Protein AF-A0A024TL02-F1 (afdb_monomer_lite)

Radius of gyration: 12.9 Å; chains: 1; bounding box: 30×28×38 Å

pLDDT: mean 84.98, std 16.83, range [40.31, 97.81]

Structure (mmCIF, N/CA/C/O backbone):
data_AF-A0A024TL02-F1
#
_entry.id   AF-A0A024TL02-F1
#
loop_
_atom_site.group_PDB
_atom_site.id
_atom_site.type_symbol
_atom_site.label_atom_id
_atom_site.label_alt_id
_atom_site.label_comp_id
_atom_site.label_asym_id
_atom_site.label_entity_id
_atom_site.label_seq_id
_atom_site.pdbx_PDB_ins_code
_atom_site.Cartn_x
_atom_site.Cartn_y
_atom_site.Cartn_z
_atom_site.occupancy
_atom_site.B_iso_or_equiv
_atom_site.auth_seq_id
_atom_site.auth_comp_id
_atom_site.auth_asym_id
_atom_site.auth_atom_id
_atom_site.pdbx_PDB_model_num
ATOM 1 N N . VAL A 1 1 ? 11.819 -11.266 -25.321 1.00 40.72 1 VAL A N 1
ATOM 2 C CA . VAL A 1 1 ? 11.646 -10.646 -23.990 1.00 40.72 1 VAL A CA 1
ATOM 3 C C . VAL A 1 1 ? 10.232 -10.986 -23.580 1.00 40.72 1 VAL A C 1
ATOM 5 O O . VAL A 1 1 ? 9.336 -10.731 -24.369 1.00 40.72 1 VAL A O 1
ATOM 8 N N . THR A 1 2 ? 10.084 -11.750 -22.505 1.00 40.31 2 THR A N 1
ATOM 9 C CA . THR A 1 2 ? 8.861 -12.475 -22.134 1.00 40.31 2 THR A CA 1
ATOM 10 C C . THR A 1 2 ? 7.730 -11.531 -21.723 1.00 40.31 2 THR A C 1
ATOM 12 O O . THR A 1 2 ? 7.964 -10.521 -21.064 1.00 40.31 2 THR A O 1
ATOM 15 N N . GLU A 1 3 ? 6.521 -11.884 -22.146 1.00 47.75 3 GLU A N 1
ATOM 16 C CA . GLU A 1 3 ? 5.248 -11.146 -22.096 1.00 47.75 3 GLU A CA 1
ATOM 17 C C . GLU A 1 3 ? 4.632 -10.969 -20.685 1.00 47.75 3 GLU A C 1
ATOM 19 O O . GLU A 1 3 ? 3.426 -10.804 -20.570 1.00 47.75 3 GLU A O 1
ATOM 24 N N . ASP A 1 4 ? 5.437 -10.936 -19.617 1.00 49.88 4 ASP A N 1
ATOM 25 C CA . ASP A 1 4 ? 4.961 -10.836 -18.218 1.00 49.88 4 ASP A CA 1
ATOM 26 C C . ASP A 1 4 ? 5.265 -9.482 -17.540 1.00 49.88 4 ASP A C 1
ATOM 28 O O . ASP A 1 4 ? 4.981 -9.288 -16.362 1.00 49.88 4 ASP A O 1
ATOM 32 N N . LEU A 1 5 ? 5.864 -8.520 -18.253 1.00 48.12 5 LEU A N 1
ATOM 33 C CA . LEU A 1 5 ? 6.456 -7.319 -17.636 1.00 48.12 5 LEU A CA 1
ATOM 34 C C . LEU A 1 5 ? 5.615 -6.027 -17.743 1.00 48.12 5 LEU A C 1
ATOM 36 O O . LEU A 1 5 ? 6.154 -4.940 -17.553 1.00 48.12 5 LEU A O 1
ATOM 40 N N . VAL A 1 6 ? 4.326 -6.111 -18.094 1.00 49.19 6 VAL A N 1
ATOM 41 C CA . VAL A 1 6 ? 3.466 -4.923 -18.339 1.00 49.19 6 VAL A CA 1
ATOM 42 C C . VAL A 1 6 ? 2.153 -4.953 -17.542 1.00 49.19 6 VAL A C 1
ATOM 44 O O . VAL A 1 6 ? 1.291 -4.091 -17.713 1.00 49.19 6 VAL A O 1
ATOM 47 N N . GLU A 1 7 ? 1.957 -5.904 -16.630 1.00 51.00 7 GLU A N 1
ATOM 48 C CA . GLU A 1 7 ? 0.724 -5.927 -15.846 1.00 51.00 7 GLU A CA 1
ATOM 49 C C . GLU A 1 7 ? 0.811 -4.991 -14.638 1.00 51.00 7 GLU A C 1
ATOM 51 O O . GLU A 1 7 ? 1.297 -5.345 -13.573 1.00 51.00 7 GLU A O 1
ATOM 56 N N . GLN A 1 8 ? 0.211 -3.813 -14.819 1.00 54.94 8 GLN A N 1
ATOM 57 C CA . GLN A 1 8 ? -0.230 -2.872 -13.780 1.00 54.94 8 GLN A CA 1
ATOM 58 C C . GLN A 1 8 ? 0.718 -1.721 -13.422 1.00 54.94 8 GLN A C 1
ATOM 60 O O . GLN A 1 8 ? 0.831 -1.322 -12.268 1.00 54.94 8 GLN A O 1
ATOM 65 N N . ILE A 1 9 ? 1.246 -1.069 -14.459 1.00 56.38 9 ILE A N 1
ATOM 66 C CA . ILE A 1 9 ? 1.592 0.358 -14.422 1.00 56.38 9 ILE A CA 1
ATOM 67 C C . ILE A 1 9 ? 0.288 1.145 -14.187 1.00 56.38 9 ILE A C 1
ATOM 69 O O . ILE A 1 9 ? -0.425 1.482 -15.133 1.00 56.38 9 ILE A O 1
ATOM 73 N N . ALA A 1 10 ? -0.093 1.362 -12.929 1.00 55.47 10 ALA A N 1
ATOM 74 C CA . ALA A 1 10 ? -1.262 2.167 -12.599 1.00 55.47 10 ALA A CA 1
ATOM 75 C C . ALA A 1 10 ? -0.873 3.649 -12.534 1.00 55.47 10 ALA A C 1
ATOM 77 O O . ALA A 1 10 ? 0.142 4.017 -11.944 1.00 55.47 10 ALA A O 1
ATOM 78 N N . PHE A 1 11 ? -1.639 4.464 -13.258 1.00 54.41 11 PHE A N 1
ATOM 79 C CA . PHE A 1 11 ? -1.308 5.836 -13.626 1.00 54.41 11 PHE A CA 1
ATOM 80 C C . PHE A 1 11 ? -2.114 6.815 -12.768 1.00 54.41 11 PHE A C 1
ATOM 82 O O . PHE A 1 11 ? -3.342 6.773 -12.797 1.00 54.41 11 PHE A O 1
ATOM 89 N N . GLY A 1 12 ? -1.423 7.717 -12.070 1.00 46.00 12 GLY A N 1
ATOM 90 C CA . GLY A 1 12 ? -1.951 9.011 -11.637 1.00 46.00 12 GLY A CA 1
ATOM 91 C C . GLY A 1 12 ? -1.314 10.100 -12.505 1.00 46.00 12 GLY A C 1
ATOM 92 O O . GLY A 1 12 ? -0.125 10.019 -12.804 1.00 46.00 12 GLY A O 1
ATOM 93 N N . ASP A 1 13 ? -2.095 11.089 -12.941 1.00 48.81 13 ASP A N 1
ATOM 94 C CA . ASP A 1 13 ? -1.842 12.019 -14.066 1.00 48.81 13 ASP A CA 1
ATOM 95 C C . ASP A 1 13 ? -0.674 13.032 -13.882 1.00 48.81 13 ASP A C 1
ATOM 97 O O . ASP A 1 13 ? -0.696 14.143 -14.409 1.00 48.81 13 ASP A O 1
ATOM 101 N N . GLY A 1 14 ? 0.379 12.675 -13.134 1.00 52.78 14 GLY A N 1
ATOM 102 C CA . GLY A 1 14 ? 1.564 13.514 -12.923 1.00 52.78 14 G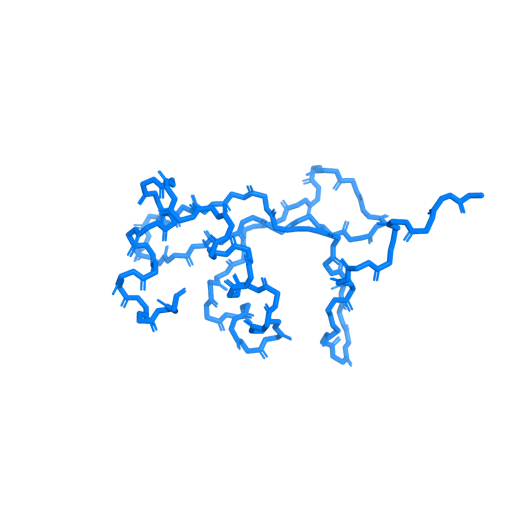LY A CA 1
ATOM 103 C C . GLY A 1 14 ? 2.688 12.949 -12.036 1.00 52.78 14 GLY A C 1
ATOM 104 O O . GLY A 1 14 ? 3.584 13.715 -11.681 1.00 52.78 14 GLY A O 1
ATOM 105 N N . GLY A 1 15 ? 2.681 11.661 -11.659 1.00 59.81 15 GLY A N 1
ATOM 106 C CA . GLY A 1 15 ? 3.614 11.082 -10.673 1.00 59.81 15 GLY A CA 1
ATOM 107 C C . GLY A 1 15 ? 4.034 9.637 -10.972 1.00 59.81 15 GLY A C 1
ATOM 108 O O . GLY A 1 15 ? 3.455 8.986 -11.834 1.00 59.81 15 GLY A O 1
ATOM 109 N N . PHE A 1 16 ? 5.096 9.175 -10.300 1.00 63.19 16 PHE A N 1
ATOM 110 C CA . PHE A 1 16 ? 5.784 7.887 -10.496 1.00 63.19 16 PHE A CA 1
ATOM 111 C C . PHE A 1 16 ? 4.844 6.684 -10.679 1.00 63.19 16 PHE A C 1
ATOM 113 O O . PHE A 1 16 ? 3.837 6.547 -9.993 1.00 63.19 16 PHE A O 1
ATOM 120 N N . HIS A 1 17 ? 5.209 5.772 -11.584 1.00 80.00 17 HIS A N 1
ATOM 121 C CA . HIS A 1 17 ? 4.422 4.570 -11.842 1.00 80.00 17 HIS A CA 1
ATOM 122 C C . HIS A 1 17 ? 4.692 3.492 -10.794 1.00 80.00 17 HIS A C 1
ATOM 124 O O . HIS A 1 17 ? 5.844 3.253 -10.431 1.00 80.00 17 HIS A O 1
ATOM 130 N N . VAL A 1 18 ? 3.648 2.789 -10.360 1.00 86.31 18 VAL A N 1
ATOM 131 C CA . VAL A 1 18 ? 3.793 1.604 -9.505 1.00 86.31 18 VAL A CA 1
ATOM 132 C C . VAL A 1 18 ? 4.374 0.444 -10.315 1.00 86.31 18 VAL A C 1
ATOM 134 O O . VAL A 1 18 ? 3.864 0.117 -11.384 1.00 86.31 18 VAL A O 1
ATOM 137 N N . GLU A 1 19 ? 5.442 -0.173 -9.807 1.00 88.62 19 GLU A N 1
ATOM 138 C CA . GLU A 1 19 ? 5.970 -1.453 -10.298 1.00 88.62 19 GLU A CA 1
ATOM 139 C C . GLU A 1 19 ? 5.232 -2.621 -9.642 1.00 88.62 19 GLU A C 1
ATOM 141 O O . GLU A 1 19 ? 4.770 -3.525 -10.331 1.00 88.62 19 GLU A O 1
ATOM 146 N N . ARG A 1 20 ? 5.121 -2.608 -8.305 1.00 90.12 20 ARG A N 1
ATOM 147 C CA . ARG A 1 20 ? 4.365 -3.594 -7.519 1.00 90.12 20 ARG A CA 1
ATOM 148 C C . ARG A 1 20 ? 4.079 -3.093 -6.103 1.00 90.12 20 ARG A C 1
ATOM 150 O O . ARG A 1 20 ? 4.755 -2.196 -5.601 1.00 90.12 20 ARG A O 1
ATOM 157 N N . LEU A 1 21 ? 3.105 -3.724 -5.456 1.00 94.31 21 LEU A N 1
ATOM 158 C CA . LEU A 1 21 ? 2.851 -3.596 -4.021 1.00 94.31 21 LEU A CA 1
ATOM 159 C C . LEU A 1 21 ? 3.562 -4.741 -3.292 1.00 94.31 21 LEU A C 1
ATOM 161 O O . LEU A 1 21 ? 3.555 -5.872 -3.781 1.00 94.31 21 LEU A O 1
ATOM 165 N N . GLU A 1 22 ? 4.211 -4.441 -2.169 1.00 93.94 22 GLU A N 1
ATOM 166 C CA . GLU A 1 22 ? 5.120 -5.388 -1.508 1.00 93.94 22 GLU A CA 1
ATOM 167 C C . GLU A 1 22 ? 4.579 -5.919 -0.179 1.00 93.94 22 GLU A C 1
ATOM 169 O O . GLU A 1 22 ? 4.554 -7.127 0.019 1.00 93.94 22 GLU A O 1
ATOM 174 N N . GLU A 1 23 ? 4.146 -5.042 0.726 1.00 95.50 23 GLU A N 1
ATOM 175 C CA . GLU A 1 23 ? 3.738 -5.417 2.086 1.00 95.50 23 GLU A CA 1
ATOM 176 C C . GLU A 1 23 ? 2.761 -4.392 2.676 1.00 95.50 23 GLU A C 1
ATOM 178 O O . GLU A 1 23 ? 2.778 -3.221 2.291 1.00 95.50 23 GLU A O 1
ATOM 183 N N . ALA A 1 24 ? 1.925 -4.821 3.626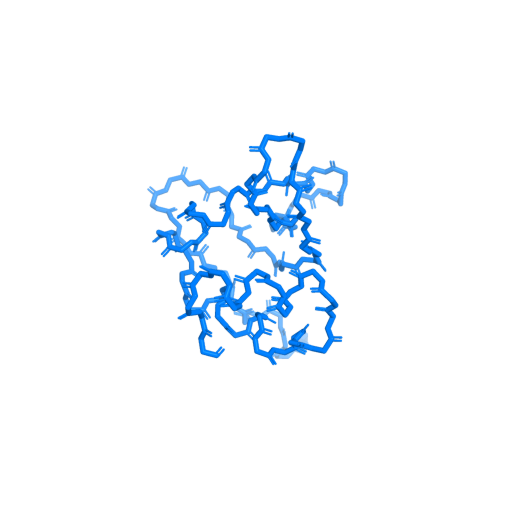 1.00 96.56 24 ALA A N 1
ATOM 184 C CA . ALA A 1 24 ? 1.011 -3.955 4.370 1.00 96.56 24 ALA A CA 1
ATOM 185 C C . ALA A 1 24 ? 1.438 -3.823 5.836 1.00 96.56 24 ALA A C 1
ATOM 187 O O . ALA A 1 24 ? 1.954 -4.764 6.441 1.00 96.56 24 ALA A O 1
ATOM 188 N N . ARG A 1 25 ? 1.171 -2.660 6.433 1.00 96.50 25 ARG A N 1
ATOM 189 C CA . ARG A 1 25 ? 1.377 -2.416 7.866 1.00 96.50 25 ARG A CA 1
ATOM 190 C C . ARG A 1 25 ? 0.314 -1.495 8.447 1.00 96.50 25 ARG A C 1
ATOM 192 O O . ARG A 1 25 ? -0.355 -0.759 7.725 1.00 96.50 25 ARG A O 1
ATOM 199 N N . VAL A 1 26 ? 0.262 -1.459 9.776 1.00 96.56 26 VAL A N 1
ATOM 200 C CA . VAL A 1 26 ? -0.396 -0.390 10.534 1.00 96.56 26 VAL A CA 1
ATOM 201 C C . VAL A 1 26 ? 0.675 0.582 11.025 1.00 96.56 26 VAL A C 1
ATOM 203 O O . VAL A 1 26 ? 1.582 0.201 11.768 1.00 96.56 26 VAL A O 1
ATOM 206 N N . ALA A 1 27 ? 0.600 1.836 10.593 1.00 94.25 27 ALA A N 1
ATOM 207 C CA . ALA A 1 27 ? 1.506 2.892 11.022 1.00 94.25 27 ALA A CA 1
ATOM 208 C C . ALA A 1 27 ? 1.269 3.278 12.492 1.00 94.25 27 ALA A C 1
ATOM 210 O O . ALA A 1 27 ? 0.225 3.000 13.080 1.00 94.25 27 ALA A O 1
ATOM 211 N N . ALA A 1 28 ? 2.220 3.997 13.095 1.00 94.19 28 ALA A N 1
ATOM 212 C CA . ALA A 1 28 ? 2.127 4.420 14.498 1.00 94.19 28 ALA A CA 1
ATOM 213 C C . ALA A 1 28 ? 0.906 5.318 14.802 1.00 94.19 28 ALA A C 1
ATOM 215 O O . ALA A 1 28 ? 0.492 5.429 15.953 1.00 94.19 28 ALA A O 1
ATOM 216 N N . ASN A 1 29 ? 0.329 5.956 13.779 1.00 93.25 29 ASN A N 1
ATOM 217 C CA . ASN A 1 29 ? -0.897 6.753 13.875 1.00 93.25 29 ASN A CA 1
ATOM 218 C C . ASN A 1 29 ? -2.187 5.924 13.683 1.00 93.25 29 ASN A C 1
ATOM 220 O O . ASN A 1 29 ? -3.270 6.503 13.657 1.00 93.25 29 ASN A O 1
ATOM 224 N N . GLY A 1 30 ? -2.079 4.601 13.527 1.00 93.69 30 GLY A N 1
ATOM 225 C CA . GLY A 1 30 ? -3.200 3.686 13.316 1.00 93.69 30 GLY A CA 1
ATOM 226 C C . GLY A 1 30 ? -3.699 3.584 11.872 1.00 93.69 30 GLY A C 1
ATOM 227 O O . GLY A 1 30 ? -4.675 2.879 11.638 1.00 93.69 30 GLY A O 1
ATOM 228 N N . ARG A 1 31 ? -3.075 4.270 10.905 1.00 95.19 31 ARG A N 1
ATOM 229 C CA . ARG A 1 31 ? -3.462 4.172 9.488 1.00 95.19 31 ARG A CA 1
ATOM 230 C C . ARG A 1 31 ? -2.830 2.957 8.825 1.00 95.19 31 ARG A C 1
ATOM 232 O O . ARG A 1 31 ? -1.703 2.588 9.152 1.00 95.19 31 ARG A O 1
ATOM 239 N N . TYR A 1 32 ? -3.544 2.378 7.867 1.00 97.25 32 TYR A N 1
ATOM 240 C CA . TYR A 1 32 ? -2.991 1.336 7.014 1.00 97.25 32 TYR A CA 1
ATOM 241 C C . TYR A 1 32 ? -2.127 1.960 5.924 1.00 97.25 32 TYR A C 1
ATOM 243 O O . TYR A 1 32 ? -2.531 2.917 5.258 1.00 97.25 32 TYR A O 1
ATOM 251 N N . GLU A 1 33 ? -0.947 1.391 5.735 1.00 97.81 33 GLU A N 1
ATOM 252 C CA . GLU A 1 33 ? -0.029 1.762 4.667 1.00 97.81 33 GLU A CA 1
ATOM 253 C C . GLU A 1 33 ? 0.389 0.506 3.910 1.00 97.81 33 GLU A C 1
ATOM 255 O O . GLU A 1 33 ? 0.549 -0.565 4.503 1.00 97.81 33 GLU A O 1
ATOM 260 N N . VAL A 1 34 ? 0.601 0.657 2.607 1.00 96.75 34 VAL A N 1
ATOM 261 C CA . VAL A 1 34 ? 1.166 -0.388 1.754 1.00 96.75 34 VAL A CA 1
ATOM 262 C C . VAL A 1 34 ? 2.464 0.127 1.166 1.00 96.75 34 VAL A C 1
ATOM 264 O O . VAL A 1 34 ? 2.561 1.275 0.729 1.00 96.75 34 VAL A O 1
ATOM 267 N N . ARG A 1 35 ? 3.482 -0.726 1.166 1.00 96.75 35 ARG A N 1
ATOM 268 C CA . ARG A 1 35 ? 4.766 -0.405 0.566 1.00 96.75 35 ARG A CA 1
ATOM 269 C C . ARG A 1 35 ? 4.689 -0.540 -0.946 1.00 96.75 35 ARG A C 1
ATOM 271 O O . ARG A 1 35 ? 4.336 -1.599 -1.470 1.00 96.75 35 ARG A O 1
ATOM 278 N N . VAL A 1 36 ? 5.038 0.538 -1.631 1.00 94.50 36 VAL A N 1
ATOM 279 C CA . VAL A 1 36 ? 4.989 0.652 -3.083 1.00 94.50 36 VAL A CA 1
ATOM 280 C C . VAL A 1 36 ? 6.404 0.637 -3.629 1.00 94.50 36 VAL A C 1
ATOM 282 O O . VAL A 1 36 ? 7.217 1.510 -3.317 1.00 94.50 36 VAL A O 1
ATOM 285 N N . LYS A 1 37 ? 6.686 -0.337 -4.492 1.00 93.38 37 LYS A N 1
ATOM 286 C CA . LYS A 1 37 ? 7.869 -0.313 -5.341 1.00 93.38 37 LYS A CA 1
ATOM 287 C C . LYS A 1 37 ? 7.562 0.547 -6.560 1.00 93.38 37 LYS A C 1
ATOM 289 O O . LYS A 1 37 ? 6.663 0.223 -7.336 1.00 93.38 37 LYS A O 1
ATOM 294 N N . TRP A 1 38 ? 8.328 1.613 -6.754 1.00 91.19 38 TRP A N 1
ATOM 295 C CA . TRP A 1 38 ? 8.189 2.494 -7.914 1.00 91.19 38 TRP A CA 1
ATOM 296 C C . TRP A 1 38 ? 8.965 1.964 -9.120 1.00 91.19 38 TRP A C 1
ATOM 298 O O . TRP A 1 38 ? 10.095 1.485 -8.985 1.00 91.19 38 TRP A O 1
ATOM 308 N N . LEU A 1 39 ? 8.358 2.067 -10.297 1.00 85.81 39 LEU A N 1
ATOM 309 C CA . LEU A 1 39 ? 8.917 1.625 -11.567 1.00 85.81 39 LEU A CA 1
ATOM 310 C C . LEU A 1 39 ? 10.115 2.484 -11.964 1.00 85.81 39 LEU A C 1
ATOM 312 O O . LEU A 1 39 ? 10.027 3.710 -12.020 1.00 85.81 39 LEU A O 1
ATOM 316 N N . GLY A 1 40 ? 11.221 1.820 -12.295 1.00 86.56 40 GLY A N 1
ATOM 317 C CA . GLY A 1 40 ? 12.449 2.480 -12.746 1.00 86.56 40 GLY A CA 1
ATOM 318 C C . GLY A 1 40 ? 13.267 3.143 -11.634 1.00 86.56 40 GLY A C 1
ATOM 319 O O . GLY A 1 40 ? 14.301 3.729 -11.939 1.00 86.56 40 GLY A O 1
ATOM 320 N N . LEU A 1 41 ? 12.821 3.034 -10.381 1.00 88.50 41 LEU A N 1
ATOM 321 C CA . LEU A 1 41 ? 13.559 3.448 -9.187 1.00 88.50 41 LEU A CA 1
ATOM 322 C C . LEU A 1 41 ? 14.219 2.240 -8.515 1.00 88.50 41 LEU A C 1
ATOM 324 O O . LEU A 1 41 ? 13.898 1.094 -8.845 1.00 88.50 41 LEU A O 1
ATOM 328 N N . ASP A 1 42 ? 15.094 2.460 -7.542 1.00 91.44 42 ASP A N 1
ATOM 329 C CA . ASP A 1 42 ? 15.679 1.365 -6.758 1.00 91.44 42 ASP A CA 1
ATOM 330 C C . ASP A 1 42 ? 14.715 0.863 -5.666 1.00 91.44 42 ASP A C 1
ATOM 332 O O . ASP A 1 42 ? 13.669 1.455 -5.389 1.00 91.44 42 ASP A O 1
ATOM 336 N N . ALA A 1 43 ? 15.011 -0.290 -5.057 1.00 88.25 43 ALA A N 1
ATOM 337 C CA . ALA A 1 43 ? 14.188 -0.834 -3.967 1.00 88.25 43 ALA A CA 1
ATOM 338 C C . ALA A 1 43 ? 14.239 0.039 -2.699 1.00 88.25 43 ALA A C 1
ATOM 340 O O . ALA A 1 43 ? 13.276 0.075 -1.932 1.00 88.25 43 ALA A O 1
ATOM 341 N N . GLU A 1 44 ? 15.337 0.771 -2.504 1.00 92.31 44 GLU A N 1
ATOM 342 C CA . GLU A 1 44 ? 15.514 1.730 -1.407 1.00 92.31 44 GLU A CA 1
ATOM 343 C C . GLU A 1 44 ? 14.604 2.956 -1.546 1.00 92.31 44 GLU A C 1
ATOM 345 O O . GLU A 1 44 ? 14.275 3.590 -0.547 1.00 92.31 44 GLU A O 1
ATOM 350 N N . GLU A 1 45 ? 14.146 3.250 -2.764 1.00 91.81 45 GLU A N 1
ATOM 351 C CA . GLU A 1 45 ? 13.212 4.343 -3.040 1.00 91.81 45 GLU A CA 1
ATOM 352 C C . GLU A 1 45 ? 11.748 3.935 -2.831 1.00 91.81 45 GLU A C 1
ATOM 354 O O . GLU A 1 45 ? 10.856 4.770 -2.962 1.00 91.81 45 GLU A O 1
ATOM 359 N N . SER A 1 46 ? 11.477 2.669 -2.491 1.00 94.00 46 SER A N 1
ATOM 360 C CA . SER A 1 46 ? 10.120 2.219 -2.168 1.00 94.00 46 SER A CA 1
ATOM 361 C C . SER A 1 46 ? 9.594 2.966 -0.948 1.00 94.00 46 SER A C 1
ATOM 363 O O . SER A 1 46 ? 10.252 3.007 0.097 1.00 94.00 46 SER A O 1
ATOM 365 N N . SER A 1 47 ? 8.388 3.508 -1.052 1.00 94.88 47 SER A N 1
ATOM 366 C CA . SER A 1 47 ? 7.759 4.280 0.018 1.00 94.88 47 SER A CA 1
ATOM 367 C C . SER A 1 47 ? 6.540 3.566 0.582 1.00 94.88 47 SER A C 1
ATOM 369 O O . SER A 1 47 ? 5.976 2.659 -0.026 1.00 94.88 47 SER A O 1
ATOM 371 N N . TRP A 1 48 ? 6.166 3.956 1.796 1.00 96.81 48 TRP A N 1
ATOM 372 C CA . TRP A 1 48 ? 4.928 3.523 2.426 1.00 96.81 48 TRP A CA 1
ATOM 373 C C . TRP A 1 48 ? 3.842 4.524 2.078 1.00 96.81 48 TRP A C 1
ATOM 375 O O . TRP A 1 48 ? 3.885 5.662 2.543 1.00 96.81 48 TRP A O 1
ATOM 385 N N . GLU A 1 49 ? 2.888 4.092 1.265 1.00 95.75 49 GLU A N 1
ATOM 386 C CA . GLU A 1 49 ? 1.781 4.929 0.835 1.00 95.75 49 GLU A CA 1
ATOM 387 C C . GLU A 1 49 ? 0.536 4.625 1.668 1.00 95.75 49 GLU A C 1
ATOM 389 O O . GLU A 1 49 ? 0.204 3.450 1.881 1.00 95.75 49 GLU A O 1
ATOM 394 N N . PRO A 1 50 ? -0.182 5.656 2.142 1.00 96.19 50 PRO A N 1
ATOM 395 C CA . PRO A 1 50 ? -1.460 5.457 2.798 1.00 96.19 50 PRO A CA 1
ATOM 396 C C . PRO A 1 50 ? -2.438 4.747 1.870 1.00 96.19 50 PRO A C 1
ATOM 398 O O . PRO A 1 50 ? -2.574 5.097 0.695 1.00 96.19 50 PRO A O 1
ATOM 401 N N . VAL A 1 51 ? -3.166 3.773 2.408 1.00 95.44 51 VAL A N 1
ATOM 402 C CA . VAL A 1 51 ? -4.119 2.985 1.618 1.00 95.44 51 VAL A CA 1
ATOM 403 C C . VAL A 1 51 ? -5.200 3.859 0.990 1.00 95.44 51 VAL A C 1
ATOM 405 O O . VAL A 1 51 ? -5.675 3.561 -0.101 1.00 95.44 51 VAL A O 1
ATOM 408 N N . GLU A 1 52 ? -5.564 4.962 1.640 1.00 94.12 52 GLU A N 1
ATOM 409 C CA . GLU A 1 52 ? -6.537 5.915 1.114 1.00 94.12 52 GLU A CA 1
ATOM 410 C C . GLU A 1 52 ? -6.054 6.557 -0.196 1.00 94.12 52 GLU A C 1
ATOM 412 O O . GLU A 1 52 ? -6.850 6.675 -1.124 1.00 94.12 52 GLU A O 1
ATOM 417 N N . ASN A 1 53 ? -4.755 6.867 -0.314 1.00 92.88 53 ASN A N 1
ATOM 418 C CA . ASN A 1 53 ? -4.171 7.375 -1.561 1.00 92.88 53 ASN A CA 1
ATOM 419 C C . ASN A 1 53 ? -4.210 6.290 -2.644 1.00 92.88 53 ASN A C 1
ATOM 421 O O . ASN A 1 53 ? -4.636 6.530 -3.767 1.00 92.88 53 ASN A O 1
ATOM 425 N N . LEU A 1 54 ? -3.846 5.053 -2.294 1.00 92.19 54 LEU A N 1
ATOM 426 C CA . LEU A 1 54 ? -3.843 3.937 -3.245 1.00 92.19 54 LEU A CA 1
ATOM 427 C C . LEU A 1 54 ? -5.252 3.542 -3.714 1.00 92.19 54 LEU A C 1
ATOM 429 O O . LEU A 1 54 ? -5.417 3.044 -4.827 1.00 92.19 54 LEU A O 1
ATOM 433 N N . LEU A 1 55 ? -6.278 3.758 -2.889 1.00 92.12 55 LEU A N 1
ATOM 434 C CA . LEU A 1 55 ? -7.678 3.592 -3.281 1.00 92.12 55 LEU A CA 1
ATOM 435 C C . LEU A 1 55 ? -8.160 4.689 -4.236 1.00 92.12 55 LEU A C 1
ATOM 437 O O . LEU A 1 55 ? -9.079 4.429 -5.013 1.00 92.12 55 LEU A O 1
ATOM 441 N N . GLU A 1 56 ? -7.572 5.882 -4.181 1.00 90.56 56 GLU A N 1
ATOM 442 C CA . GLU A 1 56 ? -7.856 6.973 -5.115 1.00 90.56 56 GLU A CA 1
ATOM 443 C C . GLU A 1 56 ? -7.118 6.762 -6.443 1.00 90.56 56 GLU A C 1
ATOM 445 O O . GLU A 1 56 ? -7.747 6.746 -7.502 1.00 90.56 56 GLU A O 1
ATOM 450 N N . ASP A 1 57 ? -5.814 6.492 -6.376 1.00 87.62 57 ASP A N 1
ATOM 451 C CA . ASP A 1 57 ? -4.938 6.428 -7.547 1.00 87.62 57 ASP A CA 1
ATOM 452 C C . ASP A 1 57 ? -5.034 5.085 -8.287 1.00 87.62 57 ASP A C 1
ATOM 454 O O . ASP A 1 57 ? -5.077 5.032 -9.518 1.00 87.62 57 ASP A O 1
ATOM 458 N N . ILE A 1 58 ? -5.055 3.966 -7.548 1.00 88.50 58 ILE A N 1
ATOM 459 C CA . ILE A 1 58 ? -4.869 2.613 -8.101 1.00 88.50 58 ILE A CA 1
ATOM 460 C C . ILE A 1 58 ? -5.845 1.548 -7.543 1.00 88.50 58 ILE A C 1
ATOM 462 O O . ILE A 1 58 ? -5.450 0.389 -7.348 1.00 88.50 58 ILE A O 1
ATOM 466 N N . PRO A 1 59 ? -7.149 1.840 -7.344 1.00 90.00 59 PRO A N 1
ATOM 467 C CA . PRO A 1 59 ? -8.067 0.979 -6.583 1.00 90.00 59 PRO A CA 1
ATOM 468 C C . PRO A 1 59 ? -8.152 -0.465 -7.088 1.00 90.00 59 PRO A C 1
ATOM 470 O O . PRO A 1 59 ? -8.351 -1.397 -6.308 1.00 90.00 59 PRO A O 1
ATOM 473 N N . VAL A 1 60 ? -8.018 -0.675 -8.400 1.00 88.62 60 VAL A N 1
ATOM 474 C CA . VAL A 1 60 ? -8.067 -2.013 -9.008 1.00 88.62 60 VAL A CA 1
ATOM 475 C C . VAL A 1 60 ? -6.815 -2.828 -8.679 1.00 88.62 60 VAL A C 1
ATOM 477 O O . VAL A 1 60 ? -6.929 -4.025 -8.424 1.00 88.62 60 VAL A O 1
ATOM 480 N N . VAL A 1 61 ? -5.636 -2.201 -8.682 1.00 89.88 61 VAL A N 1
ATOM 481 C CA . VAL A 1 61 ? -4.365 -2.867 -8.351 1.00 89.88 61 VAL A CA 1
ATOM 482 C C . VAL A 1 61 ? -4.360 -3.262 -6.886 1.00 89.88 61 VAL A C 1
ATOM 484 O O . VAL A 1 61 ? -4.138 -4.429 -6.573 1.00 89.88 61 VAL A O 1
ATOM 487 N N . LEU A 1 62 ? -4.708 -2.321 -6.005 1.00 92.25 62 LEU A N 1
ATOM 488 C CA . LEU A 1 62 ? -4.753 -2.573 -4.572 1.00 92.25 62 LEU A CA 1
ATOM 489 C C . LEU A 1 62 ? -5.705 -3.726 -4.231 1.00 92.25 62 LEU A C 1
ATOM 491 O O . LEU A 1 62 ? -5.309 -4.651 -3.535 1.00 92.25 62 LEU A O 1
ATOM 495 N N . ARG A 1 63 ? -6.935 -3.735 -4.764 1.00 92.81 63 ARG A N 1
ATOM 496 C CA . ARG A 1 63 ? -7.901 -4.816 -4.485 1.00 92.81 63 ARG A CA 1
ATOM 497 C C . ARG A 1 63 ? -7.413 -6.184 -4.956 1.00 92.81 63 ARG A C 1
ATOM 499 O O . ARG A 1 63 ? -7.591 -7.165 -4.242 1.00 92.81 63 ARG A O 1
ATOM 506 N N . LYS A 1 64 ? -6.798 -6.262 -6.141 1.00 92.25 64 LYS A N 1
ATOM 507 C CA . LYS A 1 64 ? -6.219 -7.521 -6.636 1.00 92.25 64 LYS A CA 1
ATOM 508 C C . LYS A 1 64 ? -5.079 -7.997 -5.744 1.00 92.25 64 LYS A C 1
ATOM 510 O O . LYS A 1 64 ? -5.019 -9.181 -5.429 1.00 92.25 64 LYS A O 1
ATOM 515 N N . TRP A 1 65 ? -4.209 -7.079 -5.3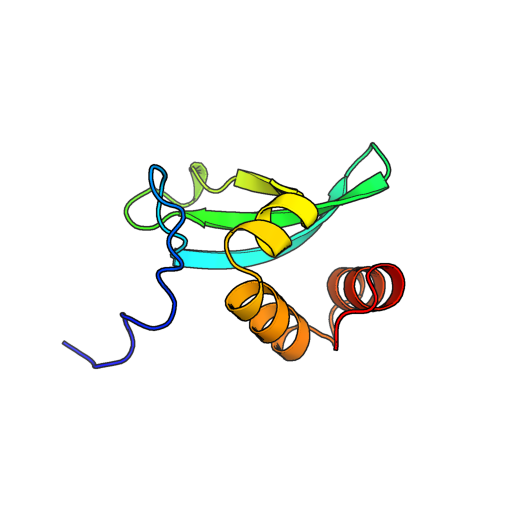32 1.00 94.69 65 TRP A N 1
ATOM 516 C CA . TRP A 1 65 ? -3.114 -7.390 -4.426 1.00 94.69 65 TRP A CA 1
ATOM 517 C C . TRP A 1 65 ? -3.637 -7.883 -3.073 1.00 94.69 65 TRP A C 1
ATOM 519 O O . TRP A 1 65 ? -3.238 -8.960 -2.642 1.00 94.69 65 TRP A O 1
ATOM 529 N N . CYS A 1 66 ? -4.608 -7.188 -2.472 1.00 95.19 66 CYS A N 1
ATOM 530 C CA . CYS A 1 66 ? -5.259 -7.618 -1.235 1.00 95.19 66 CYS A CA 1
ATOM 531 C C . CYS A 1 66 ? -5.850 -9.028 -1.362 1.00 95.19 66 CYS A C 1
ATOM 533 O O . CYS A 1 66 ? -5.569 -9.890 -0.539 1.00 95.19 66 CYS A O 1
ATOM 535 N N . ALA A 1 67 ? -6.598 -9.306 -2.433 1.00 93.81 67 ALA A N 1
ATOM 536 C CA . ALA A 1 67 ? -7.183 -10.626 -2.660 1.00 93.81 67 ALA A CA 1
ATOM 537 C C . ALA A 1 67 ? -6.128 -11.740 -2.813 1.00 93.81 67 ALA A C 1
ATOM 539 O O . ALA A 1 67 ? -6.377 -12.877 -2.408 1.00 93.81 67 ALA A O 1
ATOM 540 N N . ALA A 1 68 ? -4.961 -11.423 -3.385 1.00 94.06 68 ALA A N 1
ATOM 541 C CA . ALA A 1 68 ? -3.845 -12.355 -3.529 1.00 94.06 68 ALA A CA 1
ATOM 542 C C . ALA A 1 68 ? -3.073 -12.595 -2.2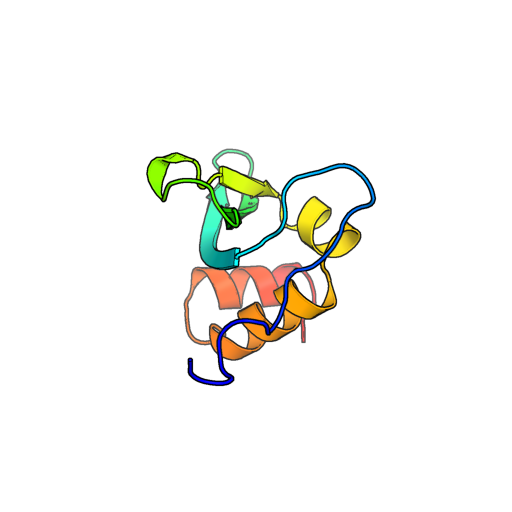15 1.00 94.06 68 ALA A C 1
ATOM 544 O O . ALA A 1 68 ? -2.503 -13.670 -2.058 1.00 94.06 68 ALA A O 1
ATOM 545 N N . HIS A 1 69 ? -3.094 -11.639 -1.278 1.00 94.81 69 HIS A N 1
ATOM 546 C CA . HIS A 1 69 ? -2.358 -11.685 -0.002 1.00 94.81 69 HIS A CA 1
ATOM 547 C C . HIS A 1 69 ? -3.294 -11.768 1.219 1.00 94.81 69 HIS A C 1
ATOM 549 O O . HIS A 1 69 ? -2.882 -11.536 2.348 1.00 94.81 69 HIS A O 1
ATOM 555 N N . LYS A 1 70 ? -4.568 -12.124 1.016 1.00 93.75 70 LYS A N 1
ATOM 556 C CA . LYS A 1 70 ? -5.624 -12.149 2.050 1.00 93.75 70 LYS A CA 1
ATOM 557 C C . LYS A 1 70 ? -5.357 -13.074 3.243 1.00 93.75 70 LYS A C 1
ATOM 559 O O . LYS A 1 70 ? -6.070 -12.991 4.235 1.00 93.75 70 LYS A O 1
ATOM 564 N N . ASP A 1 71 ? -4.401 -13.992 3.112 1.00 94.69 71 ASP A N 1
ATOM 565 C CA . ASP A 1 71 ? -4.011 -14.925 4.170 1.00 94.69 71 ASP A CA 1
ATOM 566 C C . ASP A 1 71 ? -2.918 -14.331 5.086 1.00 94.69 71 ASP A C 1
ATOM 568 O O . ASP A 1 71 ? -2.547 -14.948 6.082 1.00 94.69 71 ASP A O 1
ATOM 572 N N . GLU A 1 72 ? -2.402 -13.135 4.778 1.00 94.38 72 GLU A N 1
ATOM 573 C CA . GLU A 1 72 ? -1.478 -12.390 5.636 1.00 94.38 72 GLU A CA 1
ATOM 574 C C . GLU A 1 72 ? -2.240 -11.552 6.665 1.00 94.38 72 GLU A C 1
ATOM 576 O O . GLU A 1 72 ? -3.101 -10.753 6.299 1.00 94.38 72 GLU A O 1
ATOM 581 N N . ASP A 1 73 ? -1.879 -11.673 7.947 1.00 94.94 73 ASP A N 1
ATOM 582 C CA . ASP A 1 73 ? -2.607 -11.049 9.063 1.00 94.94 73 ASP A CA 1
ATOM 583 C C . ASP A 1 73 ? -2.857 -9.543 8.865 1.00 94.94 73 ASP A C 1
ATOM 585 O O . ASP A 1 73 ? -3.970 -9.061 9.076 1.00 94.94 73 ASP A O 1
ATOM 589 N N . HIS A 1 74 ? -1.845 -8.787 8.4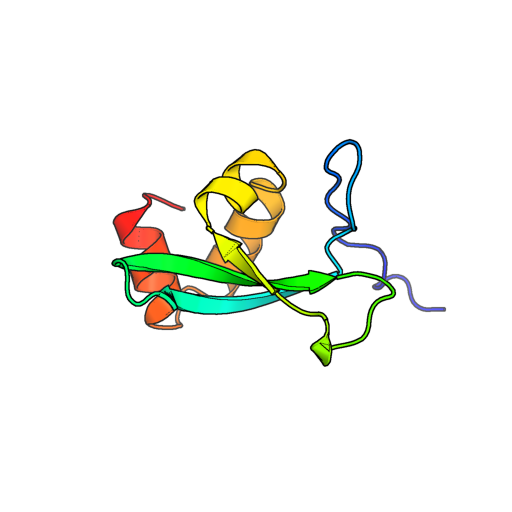22 1.00 93.38 74 HIS A N 1
ATOM 590 C CA . HIS A 1 74 ? -1.980 -7.344 8.194 1.00 93.38 74 HIS A CA 1
ATOM 591 C C . HIS A 1 74 ? -2.874 -7.004 6.999 1.00 93.38 74 HIS A C 1
ATOM 593 O O . HIS A 1 74 ? -3.596 -6.008 7.043 1.00 93.38 74 HIS A O 1
ATOM 599 N N . VAL A 1 75 ? -2.855 -7.824 5.946 1.00 95.38 75 VAL A N 1
ATOM 600 C CA . VAL A 1 75 ? -3.700 -7.623 4.763 1.00 95.38 75 VAL A CA 1
ATOM 601 C C . VAL A 1 75 ? -5.140 -8.002 5.083 1.00 95.38 75 VAL A C 1
ATOM 603 O O . VAL A 1 75 ? -6.046 -7.230 4.782 1.00 95.38 75 VAL A O 1
ATOM 606 N N . ALA A 1 76 ? -5.359 -9.133 5.755 1.00 95.81 76 ALA A N 1
ATOM 607 C CA . ALA A 1 76 ? -6.676 -9.573 6.202 1.00 95.81 76 ALA A CA 1
ATOM 608 C C . ALA A 1 76 ? -7.340 -8.537 7.122 1.00 95.81 76 ALA A C 1
ATOM 610 O O . ALA A 1 76 ? -8.500 -8.173 6.914 1.00 95.81 76 ALA A O 1
ATOM 611 N N . ASP A 1 77 ? -6.597 -8.021 8.106 1.00 96.38 77 ASP A N 1
ATOM 612 C CA . ASP A 1 77 ? -7.072 -6.976 9.015 1.00 96.38 77 ASP A CA 1
ATOM 613 C C . ASP A 1 77 ? -7.401 -5.682 8.257 1.00 96.38 77 ASP A C 1
ATOM 615 O O . ASP A 1 77 ? -8.494 -5.133 8.407 1.00 96.38 77 ASP A O 1
ATOM 619 N N . MET A 1 78 ? -6.512 -5.236 7.367 1.00 95.44 78 MET A N 1
ATOM 620 C CA . MET A 1 78 ? -6.751 -4.074 6.511 1.00 95.44 78 MET A CA 1
ATOM 621 C C . MET A 1 78 ? -8.013 -4.243 5.654 1.00 95.44 78 MET A C 1
ATOM 623 O O . MET A 1 78 ? -8.850 -3.341 5.598 1.00 95.44 78 MET A O 1
ATOM 627 N N . MET A 1 79 ? -8.187 -5.395 5.002 1.00 96.00 79 MET A N 1
ATOM 628 C CA . MET A 1 79 ? -9.358 -5.683 4.171 1.00 96.00 79 MET A CA 1
ATOM 629 C C . MET A 1 79 ? -10.651 -5.656 4.984 1.00 96.00 79 MET A C 1
ATOM 631 O O . MET A 1 79 ? -11.628 -5.043 4.552 1.00 96.00 79 MET A O 1
ATOM 635 N N . ALA A 1 80 ? -10.647 -6.268 6.171 1.00 96.25 80 ALA A N 1
ATOM 636 C CA . ALA A 1 80 ? -11.801 -6.294 7.061 1.00 96.25 80 ALA A CA 1
ATOM 637 C C . ALA A 1 80 ? -12.184 -4.888 7.551 1.00 96.25 80 ALA A C 1
ATOM 639 O O . ALA A 1 80 ? -13.366 -4.540 7.547 1.00 96.25 80 ALA A O 1
ATOM 640 N N . ASN A 1 81 ? -11.201 -4.063 7.923 1.00 95.19 81 ASN A N 1
ATOM 641 C CA . ASN A 1 81 ? -11.438 -2.708 8.428 1.00 95.19 81 ASN A CA 1
ATOM 642 C C . ASN A 1 81 ? -11.857 -1.722 7.327 1.00 95.19 81 ASN A C 1
ATOM 644 O O . ASN A 1 81 ? -12.614 -0.788 7.594 1.00 95.19 81 ASN A O 1
ATOM 648 N N . LEU A 1 82 ? -11.398 -1.928 6.090 1.00 92.31 82 LEU A N 1
ATOM 649 C CA . LEU A 1 82 ? -11.690 -1.049 4.953 1.00 92.31 82 LEU A CA 1
ATOM 650 C C . LEU A 1 82 ? -12.834 -1.551 4.058 1.00 92.31 82 LEU A C 1
ATOM 652 O O . LEU A 1 82 ? -13.196 -0.876 3.094 1.00 92.31 82 LEU A O 1
ATOM 656 N N . GLY A 1 83 ? -13.412 -2.718 4.355 1.00 92.69 83 GLY A N 1
ATOM 657 C CA . GLY A 1 83 ? -14.488 -3.315 3.560 1.00 92.69 83 GLY A CA 1
ATOM 658 C C . GLY A 1 83 ? -14.056 -3.684 2.138 1.00 92.69 83 GLY A C 1
ATOM 659 O O . GLY A 1 83 ? -14.838 -3.535 1.196 1.00 92.69 83 GLY A O 1
ATOM 660 N N . LEU A 1 84 ? -12.802 -4.115 1.969 1.00 88.81 84 LEU A N 1
ATOM 661 C CA . LEU A 1 84 ? -12.274 -4.569 0.681 1.00 88.81 84 LEU A CA 1
ATOM 662 C C . LEU A 1 84 ? -12.718 -6.020 0.402 1.00 88.81 84 LEU A C 1
ATOM 664 O O . LEU A 1 84 ? -12.847 -6.798 1.348 1.00 88.81 84 LEU A O 1
ATOM 668 N N . PRO A 1 85 ? -12.990 -6.370 -0.871 1.00 78.12 85 PRO A N 1
ATOM 669 C CA . PRO A 1 85 ? -13.477 -7.695 -1.262 1.00 78.12 85 PRO A CA 1
ATOM 670 C C . PRO A 1 85 ? -12.419 -8.792 -1.143 1.00 78.12 85 PRO A C 1
ATOM 672 O O . PRO A 1 85 ? -11.235 -8.478 -1.393 1.00 78.12 85 PRO A O 1
#

Foldseek 3Di:
DDPPQPPAQFDDPDDFTFRAWDDWDQDPVRFIWIWTDTPPDDPVPTDTHTVVVCCVRPVPRLLVVLVVCCVDPRSVVVCVVVVRD

Organism: NCBI:txid157072

Sequence (85 aa):
VTEDLVEQIAFGDGGFHVERLEEARVAANGRYEVRVKWLGLDAEESSWEPVENLLEDIPVVLRKWCAAHKDEDHVADMMANLGLP

Secondary 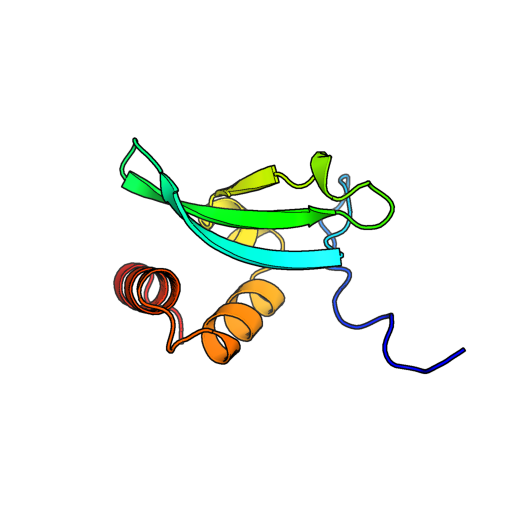structure (DSSP, 8-state):
--TTS-TT----TTS--EEEEEEEEE-TTS-EEEEEEETTS-GGG-EEEEHHHHHHH-HHHHHHHHHHSTTSHHHHHHHHHHT--

InterPro domains:
  IPR000953 Chromo/chromo shadow domain [PS50013] (16-65)
  IPR000953 Chromo/chromo shadow domain [SM00298] (15-70)
  IPR016197 Chromo-like domain superfamily [SSF54160] (9-71)
  IPR023780 Chromo domain [PF00385] (16-64)